Protein AF-A0A946H9K5-F1 (afdb_monomer)

Foldseek 3Di:
DDVVCVVVPPCPVVVLVVVLVVCVVVVPQKDWAWDQDPVRDIDTDIDTPVPPVVD

Mean predicted aligned error: 4.04 Å

Sequence (55 aa):
MDIEDFVESPGRDELVREVRKKIDELGIEYLYLQFVSVTGKIMGKGIPADHWETV

Secondary structure (DSSP, 8-state):
--HHHHHT-TTHHHHHHHHHHHHHHHT--EEEEEEE-TTS-EEEEEEEGGGGGG-

Nearest PDB structures (foldseek):
  8v22-assembly1_L  TM=9.379E-01  e=1.321E-01  Escherichia coli
  8v1y-assembly1_A  TM=9.437E-01  e=1.416E-01  Escherichia coli
  4gs5-assembly1_A  TM=4.721E-01  e=6.569E+00  Dyadobacter fermentans DSM 18053
  6wov-assembly1_D  TM=3.618E-01  e=3.270E+00  Mus musculus
  2v79-assembly1_B  TM=3.335E-01  e=3.049E+00  Bacillus subtilis

Solvent-accessible surface area (backbone atoms only — not comparable to full-atom values): 3516 Å² total; per-residue (Å²): 132,61,67,64,61,63,71,66,35,87,66,50,70,58,55,53,51,54,50,50,54,50,33,63,77,68,67,51,62,64,43,74,55,68,50,72,44,98,87,70,46,81,44,71,48,79,41,53,49,93,61,55,90,82,107

Structure (mmCIF, N/CA/C/O backbone):
data_AF-A0A946H9K5-F1
#
_entry.id   AF-A0A946H9K5-F1
#
loop_
_atom_site.group_PDB
_atom_site.id
_atom_site.type_symbol
_atom_site.label_atom_id
_atom_site.label_alt_id
_atom_site.label_comp_id
_atom_site.label_asym_id
_atom_site.label_entity_id
_atom_site.label_seq_id
_atom_site.pdbx_PDB_ins_code
_atom_site.Cartn_x
_atom_site.Cartn_y
_atom_site.Cartn_z
_atom_site.occupancy
_atom_site.B_iso_or_equiv
_atom_site.auth_seq_id
_atom_site.auth_comp_id
_atom_site.auth_asym_id
_atom_site.auth_atom_id
_atom_site.pdbx_PDB_model_num
ATOM 1 N N . MET A 1 1 ? 12.577 0.451 -19.556 1.00 57.72 1 MET A N 1
ATOM 2 C CA . MET A 1 1 ? 12.126 -0.622 -18.657 1.00 57.72 1 MET A CA 1
ATOM 3 C C . MET A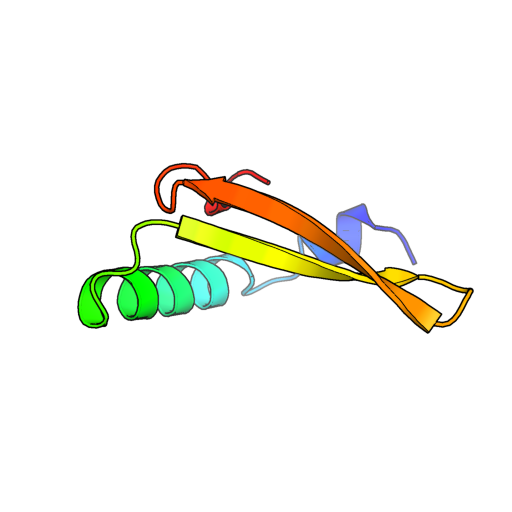 1 1 ? 10.645 -0.378 -18.543 1.00 57.72 1 MET A C 1
ATOM 5 O O . MET A 1 1 ? 10.281 0.653 -17.988 1.00 57.72 1 MET A O 1
ATOM 9 N N . ASP A 1 2 ? 9.877 -1.161 -19.292 1.00 82.81 2 ASP A N 1
ATOM 10 C CA . ASP A 1 2 ? 8.447 -0.941 -19.503 1.00 82.81 2 ASP A CA 1
ATOM 11 C C . ASP A 1 2 ? 7.726 -1.149 -18.171 1.00 82.81 2 ASP A C 1
ATOM 13 O O . ASP A 1 2 ? 8.070 -2.065 -17.420 1.00 82.81 2 ASP A O 1
ATOM 17 N N . ILE A 1 3 ? 6.805 -0.259 -17.813 1.00 80.62 3 ILE A N 1
ATOM 18 C CA . ILE A 1 3 ? 6.099 -0.352 -16.523 1.00 80.62 3 ILE A CA 1
ATOM 19 C C . ILE A 1 3 ? 5.227 -1.612 -16.515 1.00 80.62 3 ILE A C 1
ATOM 21 O O . ILE A 1 3 ? 5.079 -2.269 -15.487 1.00 80.62 3 ILE A O 1
ATOM 25 N N . GLU A 1 4 ? 4.724 -1.970 -17.685 1.00 82.00 4 GLU A N 1
ATOM 26 C CA . GLU A 1 4 ? 3.958 -3.157 -18.003 1.00 82.00 4 GLU A CA 1
ATOM 27 C C . GLU A 1 4 ? 4.730 -4.428 -17.621 1.00 82.00 4 GLU A C 1
ATOM 29 O O . GLU A 1 4 ? 4.213 -5.231 -16.850 1.00 82.00 4 GLU A O 1
ATOM 34 N N . ASP A 1 5 ? 6.006 -4.551 -18.006 1.00 85.19 5 ASP A N 1
ATOM 35 C CA . ASP A 1 5 ? 6.857 -5.694 -17.627 1.00 85.19 5 ASP A CA 1
ATOM 36 C C . ASP A 1 5 ? 7.017 -5.821 -16.098 1.00 85.19 5 ASP A C 1
ATOM 38 O O . ASP A 1 5 ? 7.096 -6.918 -15.533 1.00 85.19 5 ASP A O 1
ATOM 42 N N . PHE A 1 6 ? 7.085 -4.685 -15.397 1.00 83.00 6 PHE A N 1
ATOM 43 C CA . PHE A 1 6 ? 7.181 -4.666 -13.938 1.00 83.00 6 PHE A CA 1
ATOM 44 C C . PHE A 1 6 ? 5.857 -5.074 -13.277 1.00 83.00 6 PHE A C 1
ATOM 46 O O . PHE A 1 6 ? 5.855 -5.822 -12.298 1.00 83.00 6 PHE A O 1
ATOM 53 N N . VAL A 1 7 ? 4.724 -4.617 -13.815 1.00 82.88 7 VAL A N 1
ATOM 54 C CA . VAL A 1 7 ? 3.385 -4.985 -13.331 1.00 82.88 7 VAL A CA 1
ATOM 55 C C . VAL A 1 7 ? 3.097 -6.466 -13.586 1.00 82.88 7 VAL A C 1
ATOM 57 O O . VAL A 1 7 ? 2.546 -7.137 -12.715 1.00 82.88 7 VAL A O 1
ATOM 60 N N . GLU A 1 8 ? 3.522 -6.996 -14.729 1.00 85.44 8 GLU A N 1
ATOM 61 C CA . GLU A 1 8 ? 3.335 -8.397 -15.128 1.00 85.44 8 GLU A CA 1
ATOM 62 C C . GLU A 1 8 ? 4.443 -9.328 -14.610 1.00 85.44 8 GLU A C 1
ATOM 64 O O . GLU A 1 8 ? 4.526 -10.499 -14.992 1.00 85.44 8 GLU A O 1
ATOM 69 N N . SER A 1 9 ? 5.301 -8.833 -13.714 1.00 88.56 9 SER A N 1
ATOM 70 C CA . SER A 1 9 ? 6.420 -9.607 -13.191 1.00 88.56 9 SER A CA 1
ATOM 71 C C . SER A 1 9 ? 5.951 -10.920 -12.536 1.00 88.56 9 SER A C 1
ATOM 73 O O . SER A 1 9 ? 5.065 -10.908 -11.669 1.00 88.56 9 SER A O 1
ATOM 75 N N . PRO A 1 10 ? 6.560 -12.069 -12.899 1.00 91.69 10 PRO A N 1
ATOM 76 C CA . PRO A 1 10 ? 6.179 -13.366 -12.354 1.00 91.69 10 PRO A CA 1
ATOM 77 C C . PRO A 1 10 ? 6.223 -13.381 -10.822 1.00 91.69 10 PRO A C 1
ATOM 79 O O . PRO A 1 10 ? 7.194 -12.940 -10.211 1.00 91.69 10 PRO A O 1
ATOM 82 N N . GLY A 1 11 ? 5.177 -13.926 -10.197 1.00 91.19 11 GLY A N 1
ATOM 83 C CA . GLY A 1 11 ? 5.086 -14.052 -8.738 1.00 91.19 11 GLY A CA 1
ATOM 84 C C . GLY A 1 11 ? 4.446 -12.863 -8.014 1.00 91.19 11 GLY A C 1
ATOM 85 O O . GLY A 1 11 ? 4.216 -12.967 -6.809 1.00 91.19 11 GLY A O 1
ATOM 86 N N . ARG A 1 12 ? 4.077 -11.777 -8.715 1.00 89.81 12 ARG A N 1
ATOM 87 C CA . ARG A 1 12 ? 3.334 -10.648 -8.119 1.00 89.81 12 ARG A CA 1
ATOM 88 C C . ARG A 1 12 ? 2.056 -11.103 -7.412 1.00 89.81 12 ARG A C 1
ATOM 90 O O . ARG A 1 12 ? 1.809 -10.693 -6.283 1.00 89.81 12 ARG A O 1
ATOM 97 N N . ASP A 1 13 ? 1.280 -11.982 -8.038 1.00 90.94 13 ASP A N 1
ATOM 98 C CA . ASP A 1 13 ? 0.001 -12.447 -7.485 1.00 90.94 13 ASP A CA 1
ATOM 99 C C . ASP A 1 13 ? 0.151 -13.192 -6.153 1.00 90.94 13 ASP A C 1
ATOM 101 O O . ASP A 1 13 ? -0.734 -13.122 -5.302 1.00 90.94 13 ASP A O 1
ATOM 105 N N . GLU A 1 14 ? 1.269 -13.897 -5.957 1.00 94.31 14 GLU A N 1
ATOM 106 C CA . GLU A 1 14 ? 1.566 -14.571 -4.689 1.00 94.31 14 GLU A CA 1
ATOM 107 C C . GLU A 1 14 ? 1.834 -13.545 -3.587 1.00 94.31 14 GLU A C 1
ATOM 109 O O . GLU A 1 14 ? 1.265 -13.620 -2.500 1.00 94.31 14 GLU A O 1
ATOM 114 N N . LEU A 1 15 ? 2.639 -12.526 -3.899 1.00 93.25 15 LEU A N 1
ATOM 115 C CA . LEU A 1 15 ? 2.939 -11.439 -2.970 1.00 93.25 15 LEU A CA 1
ATOM 116 C C . LEU A 1 15 ? 1.672 -10.664 -2.585 1.00 93.25 15 LEU A C 1
ATOM 118 O O . LEU A 1 15 ? 1.485 -10.335 -1.416 1.00 93.25 15 LEU A O 1
ATOM 122 N N . VAL A 1 16 ? 0.779 -10.411 -3.547 1.00 93.25 16 VAL A N 1
ATOM 123 C CA . VAL A 1 16 ? -0.517 -9.760 -3.293 1.00 93.25 16 VAL A CA 1
ATOM 124 C C . VAL A 1 16 ? -1.370 -10.594 -2.329 1.00 93.25 16 VAL A C 1
ATOM 126 O O . VAL A 1 16 ? -1.936 -10.042 -1.382 1.00 93.25 16 VAL A O 1
ATOM 129 N N . ARG A 1 17 ? -1.418 -11.922 -2.507 1.00 95.12 17 ARG A N 1
ATOM 130 C CA . ARG A 1 17 ? -2.153 -12.830 -1.607 1.00 95.12 17 ARG A CA 1
ATOM 131 C C . ARG A 1 17 ? -1.590 -12.841 -0.185 1.00 95.12 17 ARG A C 1
ATOM 133 O O . ARG A 1 17 ? -2.370 -12.813 0.767 1.00 95.12 17 ARG A O 1
ATOM 140 N N . GLU A 1 18 ? -0.270 -12.806 -0.025 1.00 97.06 18 GLU A N 1
ATOM 141 C CA . GLU A 1 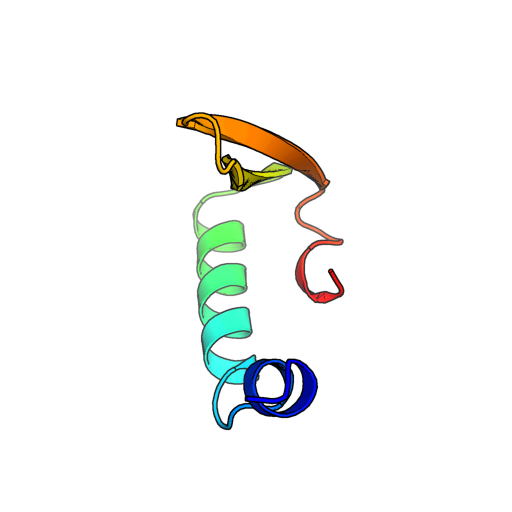18 ? 0.359 -12.725 1.302 1.00 97.06 18 GLU A CA 1
ATOM 142 C C . GLU A 1 18 ? 0.025 -11.410 2.023 1.00 97.06 18 GLU A C 1
ATOM 144 O O . GLU A 1 18 ? -0.250 -11.406 3.227 1.00 97.06 18 GLU A O 1
ATOM 149 N N . VAL A 1 1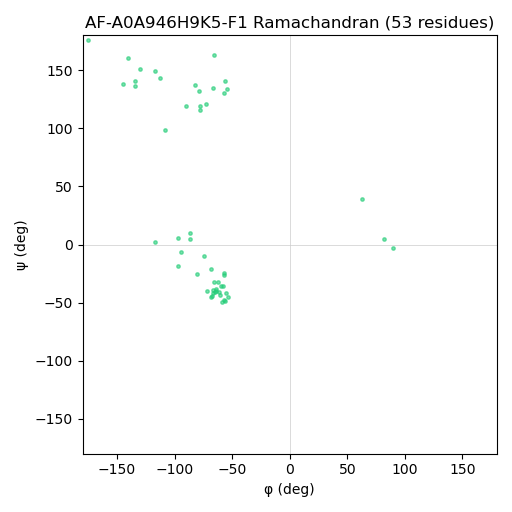9 ? -0.031 -10.287 1.298 1.00 96.06 19 VAL A N 1
ATOM 150 C CA . VAL A 1 19 ? -0.460 -9.008 1.885 1.00 96.06 19 VAL A CA 1
ATOM 151 C C . VAL A 1 19 ? -1.939 -9.046 2.276 1.00 96.06 19 VAL A C 1
ATOM 153 O O . VAL A 1 19 ? -2.268 -8.598 3.374 1.00 96.06 19 VAL A O 1
ATOM 156 N N . ARG A 1 20 ? -2.824 -9.629 1.453 1.00 97.19 20 ARG A N 1
ATOM 157 C CA . ARG A 1 20 ? -4.241 -9.821 1.817 1.00 97.19 20 ARG A CA 1
ATOM 158 C C . ARG A 1 20 ? -4.380 -10.631 3.103 1.00 97.19 20 ARG A C 1
ATOM 160 O O . ARG A 1 20 ? -5.049 -10.193 4.033 1.00 97.19 20 ARG A O 1
ATOM 167 N N . LYS A 1 21 ? -3.674 -11.755 3.208 1.00 98.12 21 LYS A N 1
ATOM 168 C CA . LYS A 1 21 ? -3.661 -12.554 4.437 1.00 98.12 21 LYS A CA 1
ATOM 169 C C . LYS A 1 21 ? -3.240 -11.716 5.649 1.00 98.12 21 LYS A C 1
ATOM 171 O O . LYS A 1 21 ? -3.858 -11.811 6.704 1.00 98.12 21 LYS A O 1
ATOM 176 N N . LYS A 1 22 ? -2.231 -10.851 5.496 1.00 97.88 22 LYS A N 1
ATOM 177 C CA . LYS A 1 22 ? -1.786 -9.940 6.560 1.00 97.88 22 LYS A CA 1
ATOM 178 C C . LYS A 1 22 ? -2.847 -8.905 6.944 1.00 97.88 22 LYS A C 1
ATOM 180 O O . LYS A 1 22 ? -2.993 -8.614 8.129 1.00 97.88 22 LYS A O 1
ATOM 185 N N . ILE A 1 23 ? -3.554 -8.350 5.963 1.00 97.75 23 ILE A N 1
ATOM 186 C CA . ILE A 1 23 ? -4.663 -7.408 6.163 1.00 97.75 23 ILE A CA 1
ATOM 187 C C . ILE A 1 23 ? -5.759 -8.064 7.002 1.00 97.75 23 ILE A C 1
ATOM 189 O O . ILE A 1 23 ? -6.160 -7.495 8.018 1.00 97.75 23 ILE A O 1
ATOM 193 N N . ASP A 1 24 ? -6.163 -9.278 6.629 1.00 98.00 24 ASP A N 1
ATOM 194 C CA . ASP A 1 24 ? -7.230 -10.016 7.305 1.00 98.00 24 ASP A CA 1
ATOM 195 C C . ASP A 1 24 ? -6.811 -10.424 8.729 1.00 98.00 24 ASP A C 1
ATOM 197 O O . ASP A 1 24 ? -7.559 -10.219 9.683 1.00 98.00 24 ASP A O 1
ATOM 201 N N . GLU A 1 25 ? -5.582 -10.930 8.901 1.00 98.56 25 GLU A N 1
ATOM 202 C CA . GLU A 1 25 ? -5.014 -11.287 10.212 1.00 98.56 25 GLU A CA 1
ATOM 203 C C . GLU A 1 25 ? -4.969 -10.107 11.192 1.00 98.56 25 GLU A C 1
ATOM 205 O O . GLU A 1 25 ? -5.110 -10.297 12.401 1.00 98.56 25 GLU A O 1
ATOM 210 N N . LEU A 1 26 ? -4.713 -8.900 10.686 1.00 98.12 26 LEU A N 1
ATOM 211 C CA . LEU A 1 26 ? -4.576 -7.690 11.496 1.00 98.12 26 LEU A CA 1
ATOM 212 C C . LEU A 1 26 ? -5.882 -6.893 11.616 1.00 98.12 26 LEU A C 1
ATOM 214 O O . LEU A 1 26 ? -5.912 -5.921 12.370 1.00 98.12 26 LEU A O 1
ATOM 218 N N . GLY A 1 27 ? -6.938 -7.277 10.892 1.00 97.94 27 GLY A N 1
ATOM 219 C CA . GLY A 1 27 ? -8.197 -6.531 10.843 1.00 97.94 27 GLY A CA 1
ATOM 220 C C . GLY A 1 27 ? -8.039 -5.128 10.247 1.00 97.94 27 GLY A C 1
ATOM 221 O O . GLY A 1 27 ? -8.612 -4.171 10.765 1.00 97.94 27 GLY A O 1
ATOM 222 N N . ILE A 1 28 ? -7.217 -4.974 9.203 1.00 97.81 28 ILE A N 1
ATOM 223 C CA . ILE A 1 28 ? -6.991 -3.678 8.548 1.00 97.81 28 ILE A CA 1
ATOM 224 C C . ILE A 1 28 ? -8.171 -3.358 7.625 1.00 97.81 28 ILE A C 1
ATOM 226 O O . ILE A 1 28 ? -8.404 -4.052 6.644 1.00 97.81 28 ILE A O 1
ATOM 230 N N . GLU A 1 29 ? -8.866 -2.253 7.889 1.00 97.62 29 GLU A N 1
ATOM 231 C CA . GLU A 1 29 ? -10.012 -1.814 7.073 1.00 97.62 29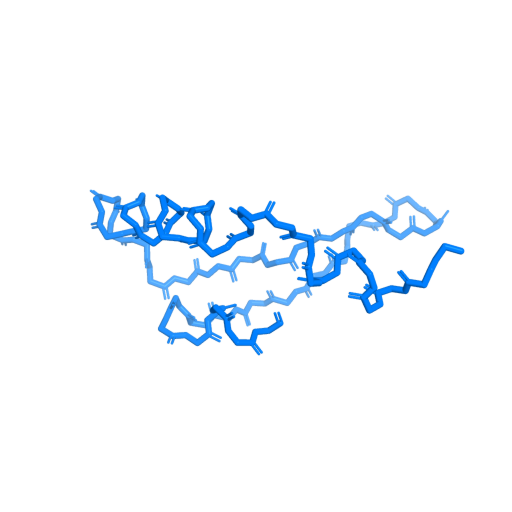 GLU A CA 1
ATOM 232 C C . GLU A 1 29 ? -9.634 -0.759 6.018 1.00 97.62 29 GLU A C 1
ATOM 234 O O . GLU A 1 29 ? -10.361 -0.541 5.047 1.00 97.62 29 GLU A O 1
ATOM 239 N N . TYR A 1 30 ? -8.489 -0.092 6.187 1.00 97.25 30 TYR A N 1
ATOM 240 C CA . TYR A 1 30 ? -8.048 1.003 5.323 1.00 97.25 30 TYR A CA 1
ATOM 241 C C . TYR A 1 30 ? -6.532 1.007 5.140 1.00 97.25 30 TYR A C 1
ATOM 243 O O . TYR A 1 30 ? -5.772 0.856 6.097 1.00 97.25 30 TYR A O 1
ATOM 251 N N . LEU A 1 31 ? -6.092 1.246 3.907 1.00 96.06 31 LEU A N 1
ATOM 252 C CA . LEU A 1 31 ? -4.684 1.334 3.529 1.00 96.06 31 LEU A CA 1
ATOM 253 C C . LEU A 1 31 ? -4.341 2.760 3.108 1.00 96.06 31 LEU A C 1
ATOM 255 O O . LEU A 1 31 ? -5.129 3.428 2.439 1.00 96.06 31 LEU A O 1
ATOM 259 N N . TYR A 1 32 ? -3.137 3.209 3.455 1.00 95.88 32 TYR A N 1
ATOM 260 C CA . TYR A 1 32 ? -2.560 4.443 2.931 1.00 95.88 32 TYR A CA 1
ATOM 261 C C . TYR A 1 32 ? -1.422 4.098 1.973 1.00 95.88 32 TYR A C 1
ATOM 263 O O . TYR A 1 32 ? -0.302 3.801 2.393 1.00 95.88 32 TYR A O 1
ATOM 271 N N . LEU A 1 33 ? -1.724 4.107 0.676 1.00 94.31 33 LEU A N 1
ATOM 272 C CA . LEU A 1 33 ? -0.734 3.861 -0.367 1.00 94.31 33 LEU A CA 1
ATOM 273 C C . LEU A 1 33 ? 0.082 5.138 -0.555 1.00 94.31 33 LEU A C 1
ATOM 275 O O . LEU A 1 33 ? -0.477 6.168 -0.937 1.00 94.31 33 LEU A O 1
ATOM 279 N N . GLN A 1 34 ? 1.381 5.080 -0.259 1.00 95.38 34 GLN A N 1
ATOM 280 C CA . GLN A 1 34 ? 2.247 6.256 -0.232 1.00 95.38 34 GLN A CA 1
ATOM 281 C C . GLN A 1 34 ? 3.531 6.077 -1.034 1.00 95.38 34 GLN A C 1
ATOM 283 O O . GLN A 1 34 ? 4.085 4.983 -1.126 1.00 95.38 34 GLN A O 1
ATOM 288 N N . PHE A 1 35 ? 4.039 7.191 -1.548 1.00 94.81 35 PHE A N 1
ATOM 289 C CA . PHE A 1 35 ? 5.364 7.289 -2.142 1.00 94.81 35 PHE A CA 1
ATOM 290 C C . P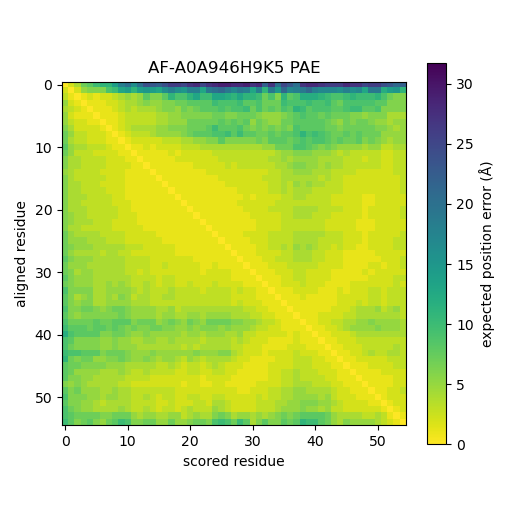HE A 1 35 ? 6.022 8.618 -1.756 1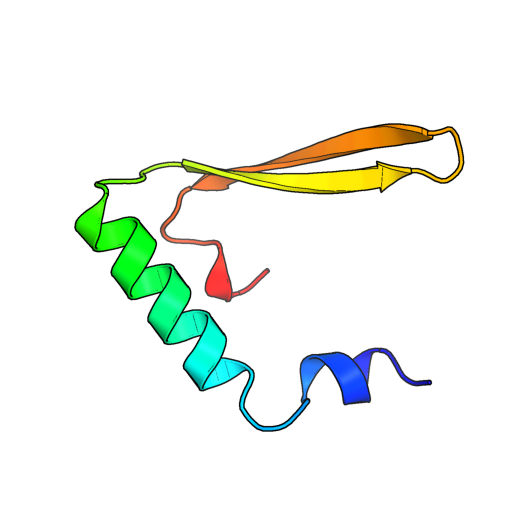.00 94.81 35 PHE A C 1
ATOM 292 O O . PHE A 1 35 ? 5.361 9.584 -1.360 1.00 94.81 35 PHE A O 1
ATOM 299 N N . VAL A 1 36 ? 7.346 8.676 -1.878 1.00 96.62 36 VAL A N 1
ATOM 300 C CA . VAL A 1 36 ? 8.110 9.909 -1.673 1.00 96.62 36 VAL A CA 1
ATOM 301 C C . VAL A 1 36 ? 8.217 10.635 -3.009 1.00 96.62 36 VAL A C 1
ATOM 303 O O . VAL A 1 36 ? 8.749 10.104 -3.980 1.00 96.62 36 VAL A O 1
ATOM 306 N N . SER A 1 37 ? 7.689 11.854 -3.071 1.00 96.50 37 SER A N 1
ATOM 307 C CA . SER A 1 37 ? 7.809 12.712 -4.251 1.00 96.50 37 SER A CA 1
ATOM 308 C C . SER A 1 37 ? 9.257 13.136 -4.498 1.00 96.50 37 SER A C 1
ATOM 310 O O . SER A 1 37 ? 10.084 13.152 -3.588 1.00 96.50 37 SER A O 1
ATOM 312 N N . VAL A 1 38 ? 9.543 13.609 -5.712 1.00 95.62 38 VAL A N 1
ATOM 313 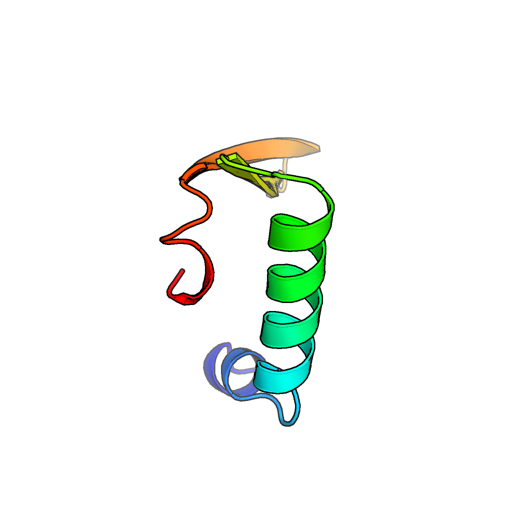C CA . VAL A 1 38 ? 10.863 14.154 -6.081 1.00 95.62 38 VAL A CA 1
ATOM 314 C C . VAL A 1 38 ? 11.321 15.317 -5.192 1.00 95.62 38 VAL A C 1
ATOM 316 O O . VAL A 1 38 ? 12.514 15.542 -5.036 1.00 95.62 38 VAL A O 1
ATOM 319 N N . THR A 1 39 ? 10.383 16.036 -4.566 1.00 97.12 39 THR A N 1
ATOM 320 C CA . THR A 1 39 ? 10.680 17.119 -3.607 1.00 97.12 39 THR A CA 1
ATOM 321 C C . THR A 1 39 ? 10.867 16.633 -2.164 1.00 97.12 39 THR A C 1
ATOM 323 O O . THR A 1 39 ? 10.999 17.450 -1.257 1.00 97.12 39 THR A O 1
ATOM 326 N N . GLY A 1 40 ? 10.838 15.319 -1.926 1.00 96.50 40 GLY A N 1
ATOM 327 C CA . GLY A 1 40 ? 10.974 14.711 -0.600 1.00 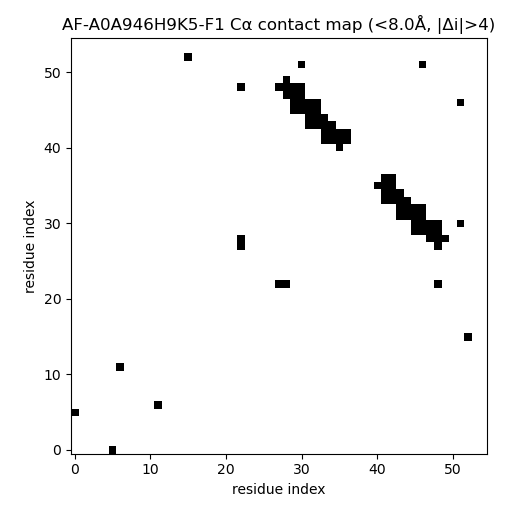96.50 40 GLY A CA 1
ATOM 328 C C . GLY A 1 40 ? 9.690 14.687 0.234 1.00 96.50 40 GLY A C 1
ATOM 329 O O . GLY A 1 40 ? 9.717 14.269 1.387 1.00 96.50 40 GLY A O 1
ATOM 330 N N . LYS A 1 41 ? 8.549 15.120 -0.316 1.00 96.62 41 LYS A N 1
ATOM 331 C CA . LYS A 1 41 ? 7.256 15.075 0.388 1.00 96.62 41 LYS A CA 1
ATOM 332 C C . LYS A 1 41 ? 6.622 13.694 0.276 1.00 96.62 41 LYS A C 1
ATOM 334 O O . LYS A 1 41 ? 6.594 13.146 -0.826 1.00 96.62 41 LYS A O 1
ATOM 339 N N . ILE A 1 42 ? 6.066 13.185 1.374 1.00 96.06 42 ILE A N 1
ATOM 340 C CA . ILE A 1 42 ? 5.229 11.979 1.376 1.00 96.06 42 ILE A CA 1
ATOM 341 C C . ILE A 1 42 ? 3.880 12.333 0.752 1.00 96.06 42 ILE A C 1
ATOM 343 O O . ILE A 1 42 ? 3.173 13.212 1.245 1.00 96.06 42 ILE A O 1
ATOM 347 N N . MET A 1 43 ? 3.539 11.645 -0.330 1.00 96.69 43 MET A N 1
ATOM 348 C CA . MET A 1 43 ? 2.256 11.754 -1.020 1.00 96.69 43 MET A CA 1
ATOM 349 C C . MET A 1 43 ? 1.549 10.405 -0.941 1.00 96.69 43 MET A C 1
ATOM 351 O O . MET A 1 43 ? 2.215 9.371 -0.929 1.00 96.69 43 MET A O 1
ATOM 355 N N . GLY A 1 44 ? 0.218 10.393 -0.914 1.00 94.62 44 GLY A N 1
ATOM 356 C CA . GLY A 1 44 ? -0.518 9.137 -0.881 1.00 94.62 44 GLY A CA 1
ATOM 357 C C . GLY A 1 44 ? -2.028 9.282 -0.973 1.00 94.62 44 GLY A C 1
ATOM 358 O O . GLY A 1 44 ? -2.569 10.391 -1.013 1.00 94.62 44 GLY A O 1
ATOM 359 N N . LYS A 1 45 ? -2.703 8.134 -1.021 1.00 94.19 45 LYS A N 1
ATOM 360 C CA . LYS A 1 45 ? -4.162 8.026 -1.055 1.00 94.19 45 LYS A CA 1
ATOM 361 C C . LYS A 1 45 ? -4.623 6.956 -0.070 1.00 94.19 45 LYS A C 1
ATOM 363 O O . LYS A 1 45 ? -4.047 5.873 -0.006 1.00 94.19 45 LYS A O 1
ATOM 368 N N . GLY A 1 46 ? -5.682 7.275 0.670 1.00 95.56 46 GLY A N 1
ATOM 369 C CA . GLY A 1 46 ? -6.416 6.301 1.469 1.00 95.56 46 GLY A CA 1
ATOM 370 C C . GLY A 1 46 ? -7.362 5.484 0.592 1.00 95.56 46 GLY A C 1
ATOM 371 O O . GLY A 1 46 ? -8.116 6.065 -0.195 1.00 95.56 46 GLY A O 1
ATOM 372 N N . ILE A 1 47 ? -7.350 4.165 0.739 1.00 95.94 47 ILE A N 1
ATOM 373 C CA . ILE A 1 47 ? -8.269 3.257 0.052 1.00 95.94 47 ILE A CA 1
ATOM 374 C C . ILE A 1 47 ? -8.835 2.225 1.036 1.00 95.94 47 ILE A C 1
ATOM 376 O O . ILE A 1 47 ? -8.082 1.752 1.893 1.00 95.94 47 ILE A O 1
ATOM 380 N N . PRO A 1 48 ? -10.130 1.864 0.933 1.00 97.12 48 PRO A N 1
ATOM 381 C CA . PRO A 1 48 ? -10.661 0.728 1.670 1.00 97.12 48 PRO A CA 1
ATOM 382 C C . PRO A 1 48 ? -9.870 -0.533 1.344 1.00 97.12 48 PRO A C 1
ATOM 384 O O . PRO A 1 48 ? -9.512 -0.762 0.182 1.00 97.12 48 PRO A O 1
ATOM 387 N N . ALA A 1 49 ? -9.626 -1.352 2.362 1.00 96.69 49 ALA A N 1
ATOM 388 C CA . ALA A 1 49 ? -8.883 -2.587 2.193 1.00 96.69 49 ALA A CA 1
ATOM 389 C C . ALA A 1 49 ? -9.525 -3.503 1.146 1.00 96.69 49 ALA A C 1
ATOM 391 O O . ALA A 1 49 ? -8.800 -4.231 0.507 1.00 96.69 49 ALA A O 1
ATOM 392 N N . ASP A 1 50 ? -10.827 -3.448 0.869 1.00 94.94 50 ASP A N 1
ATOM 393 C CA . ASP A 1 50 ? -11.474 -4.328 -0.124 1.00 94.94 50 ASP A CA 1
ATOM 394 C C . ASP A 1 50 ? -11.193 -3.973 -1.595 1.00 94.94 50 ASP A C 1
ATOM 396 O O . ASP A 1 50 ? -11.557 -4.727 -2.495 1.00 94.94 50 ASP A O 1
ATOM 400 N N . HIS A 1 51 ? -10.571 -2.823 -1.868 1.00 92.50 51 HIS A N 1
ATOM 401 C CA . HIS A 1 51 ? -10.391 -2.312 -3.234 1.00 92.50 51 HIS A CA 1
ATOM 402 C C . HIS A 1 51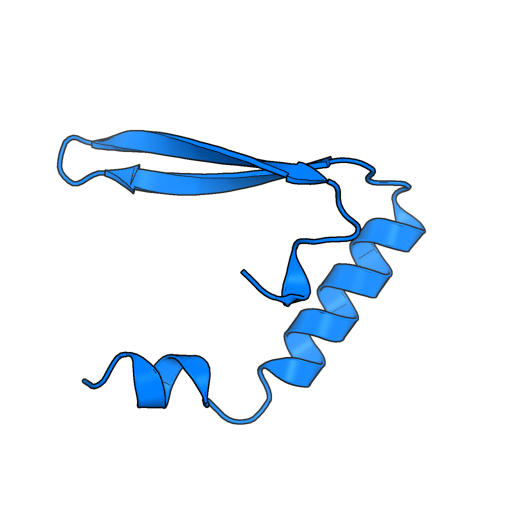 ? -8.928 -2.191 -3.674 1.00 92.50 51 HIS A C 1
ATOM 404 O O . HIS A 1 51 ? -8.662 -1.685 -4.763 1.00 92.50 51 HIS A O 1
ATOM 410 N N . TRP A 1 52 ? -7.969 -2.588 -2.839 1.00 92.62 52 TRP A N 1
ATOM 411 C CA . TRP A 1 52 ? -6.558 -2.258 -3.058 1.00 92.62 52 TRP A CA 1
ATOM 412 C C . TRP A 1 52 ? -5.828 -3.152 -4.065 1.00 92.62 52 TRP A C 1
ATOM 414 O O . TRP A 1 52 ? -4.875 -2.677 -4.676 1.00 92.62 52 TRP A O 1
ATOM 424 N N . GLU A 1 53 ? -6.255 -4.400 -4.285 1.00 90.69 53 GLU A N 1
ATOM 425 C CA . GLU A 1 53 ? -5.545 -5.325 -5.188 1.00 90.69 53 GLU A CA 1
ATOM 426 C C . GLU A 1 53 ? -5.619 -4.935 -6.667 1.00 90.69 53 GLU A C 1
ATOM 428 O O . GLU A 1 53 ? -4.796 -5.384 -7.467 1.00 90.69 53 GLU A O 1
ATOM 433 N N . THR A 1 54 ? -6.611 -4.125 -7.034 1.00 83.94 54 THR A N 1
ATOM 434 C CA . THR A 1 54 ? -6.866 -3.693 -8.416 1.00 83.94 54 THR A CA 1
ATOM 435 C C . THR A 1 54 ? -6.286 -2.315 -8.739 1.00 83.94 54 THR A C 1
ATOM 437 O O . THR A 1 54 ? -6.591 -1.772 -9.800 1.00 83.94 54 THR A O 1
ATOM 440 N N . VAL A 1 55 ? -5.539 -1.717 -7.806 1.00 78.81 55 VAL A N 1
ATOM 441 C CA . VAL A 1 55 ? -4.925 -0.383 -7.947 1.00 78.81 55 VAL A CA 1
ATOM 442 C C . VAL A 1 55 ? -3.565 -0.469 -8.625 1.00 78.81 55 VAL A C 1
ATOM 444 O O . VAL A 1 55 ? -2.831 -1.453 -8.372 1.00 78.81 55 VAL A O 1
#

pLDDT: mean 92.6, std 7.05, range [57.72, 98.56]

Radius of gyration: 13.38 Å; Cα contacts (8 Å, |Δi|>4): 40; chains: 1; bounding box: 24×32×31 Å